Protein AF-A0A349BP57-F1 (afdb_monomer_lite)

pLDDT: mean 83.89, std 14.99, range [33.19, 98.56]

Foldseek 3Di:
DPPDWCLLVVDDPDPPDQDDQQAADFDQDCQLVPDWDQDPQQFIGSDPSPPVSPQTQDGVVPDPPVCSSVDPSSVVCNVCRVVVVLCVPRSSVRTSVRGADDDPNHGPVVVVVVVVVVD

Radius of gyration: 15.83 Å; chains: 1; bounding box: 41×35×42 Å

Structure (mmCIF, N/CA/C/O backbone):
data_AF-A0A349BP57-F1
#
_entry.id   AF-A0A349BP57-F1
#
loop_
_atom_site.group_PDB
_atom_site.id
_atom_site.type_symbol
_atom_site.label_atom_id
_atom_site.label_alt_id
_atom_site.label_comp_id
_atom_site.label_asym_id
_atom_site.label_entity_id
_atom_site.label_seq_id
_atom_site.pdbx_PDB_ins_code
_atom_site.Cartn_x
_atom_site.Cartn_y
_atom_site.Cartn_z
_atom_site.occupancy
_atom_site.B_iso_or_equiv
_atom_site.auth_seq_id
_atom_site.auth_comp_id
_atom_site.auth_asym_id
_atom_site.auth_atom_id
_atom_site.pdbx_PDB_model_num
ATOM 1 N N . MET A 1 1 ? 4.413 21.098 -13.115 1.00 33.19 1 MET A N 1
ATOM 2 C CA . MET A 1 1 ? 3.149 20.330 -13.093 1.00 33.19 1 MET A CA 1
ATOM 3 C C . MET A 1 1 ? 3.485 18.844 -13.049 1.00 33.19 1 MET A C 1
ATOM 5 O O . MET A 1 1 ? 4.219 18.380 -13.917 1.00 33.19 1 MET A O 1
ATOM 9 N N . ILE A 1 2 ? 3.061 18.120 -12.009 1.00 44.25 2 ILE A N 1
ATOM 10 C CA . ILE A 1 2 ? 3.200 16.655 -11.967 1.00 44.25 2 ILE A CA 1
ATOM 11 C C . ILE A 1 2 ? 2.268 16.106 -13.057 1.00 44.25 2 ILE A C 1
ATOM 13 O O . ILE A 1 2 ? 1.100 16.491 -13.067 1.00 44.25 2 ILE A O 1
ATOM 17 N N . PRO A 1 3 ? 2.754 15.291 -14.011 1.00 54.62 3 PRO A N 1
ATOM 18 C CA . PRO A 1 3 ? 1.873 14.683 -14.999 1.00 54.62 3 PRO A CA 1
ATOM 19 C C . PRO A 1 3 ? 0.779 13.901 -14.257 1.00 54.62 3 PRO A C 1
ATOM 21 O O . PRO A 1 3 ? 1.146 13.154 -13.351 1.00 54.62 3 PRO A O 1
ATOM 24 N N . PRO A 1 4 ? -0.517 14.047 -14.601 1.00 59.25 4 PRO A N 1
ATOM 25 C CA . PRO A 1 4 ? -1.579 13.251 -13.994 1.00 59.25 4 PRO A CA 1
ATOM 26 C C . PRO A 1 4 ? -1.200 11.775 -14.028 1.00 59.25 4 PRO A C 1
ATOM 28 O O . PRO A 1 4 ? -0.688 11.321 -15.048 1.00 59.25 4 PRO A O 1
ATOM 31 N N . HIS A 1 5 ? -1.375 11.092 -12.901 1.00 64.31 5 HIS A N 1
ATOM 32 C CA . HIS A 1 5 ? -1.051 9.680 -12.718 1.00 64.31 5 HIS A CA 1
ATOM 33 C C . HIS A 1 5 ? -2.113 8.780 -13.358 1.00 64.31 5 HIS A C 1
ATOM 35 O O . HIS A 1 5 ? -3.219 9.225 -13.654 1.00 64.31 5 HIS A O 1
ATOM 41 N N . THR A 1 6 ? -1.795 7.496 -13.517 1.00 66.88 6 THR A N 1
ATOM 42 C CA . THR A 1 6 ? -2.702 6.475 -14.086 1.00 66.88 6 THR A CA 1
ATOM 43 C C . THR A 1 6 ? -3.875 6.072 -13.192 1.00 66.88 6 THR A C 1
ATOM 45 O O . THR A 1 6 ? -4.655 5.205 -13.574 1.00 66.88 6 THR A O 1
ATOM 48 N N . PHE A 1 7 ? -3.968 6.616 -11.974 1.00 75.00 7 PHE A N 1
ATOM 49 C CA . PHE A 1 7 ? -4.895 6.151 -10.935 1.00 75.00 7 PHE A CA 1
ATOM 50 C C . PHE A 1 7 ? -4.847 4.623 -10.731 1.00 75.00 7 PHE A C 1
ATOM 52 O O . PHE A 1 7 ? -5.870 3.944 -10.719 1.00 75.00 7 PHE A O 1
ATOM 59 N N . GLY A 1 8 ? -3.633 4.064 -10.625 1.00 70.88 8 GLY A N 1
ATOM 60 C CA . GLY A 1 8 ? -3.435 2.614 -10.497 1.00 70.88 8 GLY A CA 1
ATOM 61 C C . GLY A 1 8 ? -3.682 1.843 -11.797 1.00 70.88 8 GLY A C 1
ATOM 62 O O . GLY A 1 8 ? -4.123 0.700 -11.758 1.00 70.88 8 GLY A O 1
ATOM 63 N N . GLY A 1 9 ? -3.436 2.471 -12.950 1.00 70.38 9 GLY A N 1
ATOM 64 C CA . GLY A 1 9 ? -3.679 1.880 -14.270 1.00 70.38 9 GLY A CA 1
ATOM 65 C C . GLY A 1 9 ? -5.123 1.975 -14.773 1.00 70.38 9 GLY A C 1
ATOM 66 O O . GLY A 1 9 ? -5.406 1.446 -15.841 1.00 70.38 9 GLY A O 1
ATOM 67 N N . LYS A 1 10 ? -6.030 2.629 -14.036 1.00 70.75 10 LYS A N 1
ATOM 68 C CA . LYS A 1 10 ? -7.467 2.696 -14.362 1.00 70.75 10 LYS A CA 1
ATOM 69 C C . LYS A 1 10 ? -7.847 3.777 -15.371 1.00 70.75 10 LYS A C 1
ATOM 71 O O . LYS A 1 10 ? -8.947 3.730 -15.910 1.00 70.75 10 LYS A O 1
ATOM 76 N N . VAL A 1 11 ? -6.986 4.769 -15.593 1.00 70.81 11 VAL A N 1
ATOM 77 C CA . VAL A 1 11 ? -7.266 5.878 -16.515 1.00 70.81 11 VAL A CA 1
ATOM 78 C C . VAL A 1 11 ? -6.216 5.909 -17.616 1.00 70.81 11 VAL A C 1
ATOM 80 O O . VAL A 1 11 ? -5.022 6.072 -17.350 1.00 70.81 11 VAL A O 1
ATOM 83 N N . GLU A 1 12 ? -6.674 5.793 -18.860 1.00 62.81 12 GLU A N 1
ATOM 84 C CA . GLU A 1 12 ? -5.862 6.049 -20.046 1.00 62.81 12 GLU A CA 1
ATOM 85 C C . GLU A 1 12 ? -5.870 7.544 -20.376 1.00 62.81 12 GLU A C 1
ATOM 87 O O . GLU A 1 12 ? -6.857 8.249 -20.176 1.00 62.81 12 GLU A O 1
ATOM 92 N N . ARG A 1 13 ? -4.733 8.051 -20.857 1.00 56.84 13 ARG A N 1
ATOM 93 C CA . ARG A 1 13 ? -4.603 9.452 -21.281 1.00 56.84 13 ARG A CA 1
ATOM 94 C C . ARG A 1 13 ? -5.145 9.685 -22.692 1.00 56.84 13 ARG A C 1
ATOM 96 O O . ARG A 1 13 ? -5.608 10.780 -22.981 1.00 56.84 13 ARG A O 1
ATOM 103 N N . GLU A 1 14 ? -5.045 8.661 -23.535 1.00 61.38 14 GLU A N 1
ATOM 104 C CA . GLU A 1 14 ? -5.557 8.563 -24.902 1.00 61.38 14 GLU A CA 1
ATOM 105 C C . GLU A 1 14 ? -5.919 7.088 -25.141 1.00 61.38 14 GLU A C 1
ATOM 107 O O . GLU A 1 14 ? -5.150 6.217 -24.723 1.00 61.38 14 GLU A O 1
ATOM 112 N N . GLU A 1 15 ? -7.050 6.810 -25.802 1.00 52.22 15 GLU A N 1
ATOM 113 C CA . GLU A 1 15 ? -7.490 5.439 -26.112 1.00 52.22 15 GLU A CA 1
ATOM 114 C C . GLU A 1 15 ? -6.382 4.651 -26.821 1.00 52.22 15 GLU A C 1
ATOM 116 O O . GLU A 1 15 ? -5.848 5.069 -27.854 1.00 52.22 15 GLU A O 1
ATOM 121 N N . GLY A 1 16 ? -6.011 3.505 -26.252 1.00 54.94 16 GLY A N 1
ATOM 122 C CA . GLY A 1 16 ? -5.033 2.597 -26.855 1.00 54.94 16 GLY A CA 1
ATOM 123 C C . GLY A 1 16 ? -3.572 3.023 -26.688 1.00 54.94 16 GLY A C 1
ATOM 124 O O . GLY A 1 16 ? -2.675 2.327 -27.174 1.00 54.94 16 GLY A O 1
ATOM 125 N N . LYS A 1 17 ? -3.288 4.119 -25.970 1.00 48.97 17 LYS A N 1
ATOM 126 C CA . LYS A 1 17 ? -1.925 4.476 -25.556 1.00 48.97 17 LYS A CA 1
ATOM 127 C C . LYS A 1 17 ? -1.773 4.312 -24.051 1.00 48.97 17 LYS A C 1
ATOM 129 O O . LYS A 1 17 ? -2.102 5.195 -23.258 1.00 48.97 17 LYS A O 1
ATOM 134 N N . GLY A 1 18 ? -1.183 3.178 -23.671 1.00 53.38 18 GLY A N 1
ATOM 135 C CA . GLY A 1 18 ? -0.758 2.912 -22.301 1.00 53.38 18 GLY A CA 1
ATOM 136 C C . GLY A 1 18 ? 0.112 4.046 -21.751 1.00 53.38 18 GLY A C 1
ATOM 137 O O . GLY A 1 18 ? 0.897 4.679 -22.462 1.00 53.38 18 GLY A O 1
ATOM 138 N N . PHE A 1 19 ? -0.041 4.328 -20.465 1.00 58.25 19 PHE A N 1
ATOM 139 C CA . PHE A 1 19 ? 0.622 5.461 -19.836 1.00 58.25 19 PHE A CA 1
ATOM 140 C C . PHE A 1 19 ? 2.150 5.343 -19.863 1.00 58.25 19 PHE A C 1
ATOM 142 O O . PHE A 1 19 ? 2.733 4.277 -19.647 1.00 58.25 19 PHE A O 1
ATOM 149 N N . ARG A 1 20 ? 2.819 6.478 -20.088 1.00 60.00 20 ARG A N 1
ATOM 150 C CA . ARG A 1 20 ? 4.280 6.545 -20.149 1.00 60.00 20 ARG A CA 1
ATOM 151 C C . ARG A 1 20 ? 4.863 6.237 -18.768 1.00 60.00 20 ARG A C 1
ATOM 153 O O . ARG A 1 20 ? 4.682 7.020 -17.838 1.00 60.00 20 ARG A O 1
ATOM 160 N N . ARG A 1 21 ? 5.603 5.128 -18.646 1.00 64.12 21 ARG A N 1
ATOM 161 C CA . ARG A 1 21 ? 6.456 4.881 -17.473 1.00 64.12 21 ARG A CA 1
ATOM 162 C C . ARG A 1 21 ? 7.373 6.092 -17.284 1.00 64.12 21 ARG A C 1
ATOM 164 O O . ARG A 1 21 ? 7.991 6.545 -18.248 1.00 64.12 21 ARG A O 1
ATOM 171 N N . LEU A 1 22 ? 7.465 6.621 -16.061 1.00 68.06 22 LEU A N 1
ATOM 172 C CA . LEU A 1 22 ? 8.315 7.787 -15.768 1.00 68.06 22 LEU A CA 1
ATOM 173 C C . LEU A 1 22 ? 9.817 7.442 -15.803 1.00 68.06 22 LEU A C 1
ATOM 175 O O . LEU A 1 22 ? 10.652 8.339 -15.705 1.00 68.06 22 LEU A O 1
ATOM 179 N N . GLY A 1 23 ? 10.155 6.158 -15.950 1.00 74.88 23 GLY A N 1
ATOM 180 C CA . GLY A 1 23 ? 11.474 5.673 -16.328 1.00 74.88 23 GLY A CA 1
ATOM 181 C C . GLY A 1 23 ? 11.503 4.158 -16.525 1.00 74.88 23 GLY A C 1
ATOM 182 O O . GLY A 1 23 ? 10.459 3.509 -16.587 1.00 74.88 23 GLY A O 1
ATOM 183 N N . SER A 1 24 ? 12.699 3.583 -16.622 1.00 80.44 24 SER A N 1
ATOM 184 C CA . SER A 1 24 ? 12.886 2.144 -16.893 1.00 80.44 24 SER A CA 1
ATOM 185 C C . SER A 1 24 ? 13.153 1.278 -15.656 1.00 80.44 24 SER A C 1
ATOM 187 O O . SER A 1 24 ? 13.015 0.055 -15.723 1.00 80.44 24 SER A O 1
ATOM 189 N N . LYS A 1 25 ? 13.508 1.880 -14.515 1.00 88.12 25 LYS A N 1
ATOM 190 C CA . LYS A 1 25 ? 13.909 1.149 -13.305 1.00 88.12 25 LYS A CA 1
ATOM 191 C C . LYS A 1 25 ? 12.786 1.075 -12.278 1.00 88.12 25 LYS A C 1
ATOM 193 O O . LYS A 1 25 ? 12.109 2.069 -12.013 1.00 88.12 25 LYS A O 1
ATOM 198 N N . TYR A 1 26 ? 12.634 -0.106 -11.681 1.00 89.69 26 TYR A N 1
ATOM 199 C CA . TYR A 1 26 ? 11.678 -0.347 -10.605 1.00 89.69 26 TYR A CA 1
ATOM 200 C C . TYR A 1 26 ? 12.102 0.369 -9.318 1.00 89.69 26 TYR A C 1
ATOM 202 O O . TYR A 1 26 ? 13.250 0.248 -8.881 1.00 89.69 26 TYR A O 1
ATOM 210 N N . VAL A 1 27 ? 11.161 1.075 -8.698 1.00 89.31 27 VAL A N 1
ATOM 211 C CA . VAL A 1 27 ? 11.296 1.724 -7.393 1.00 89.31 27 VAL A CA 1
ATOM 212 C C . VAL A 1 27 ? 10.099 1.315 -6.534 1.00 89.31 27 VAL A C 1
ATOM 214 O O . VAL A 1 27 ? 8.971 1.646 -6.906 1.00 89.31 27 VAL A O 1
ATOM 217 N N . PRO A 1 28 ? 10.312 0.641 -5.388 1.00 91.06 28 PRO A N 1
ATOM 218 C CA . PRO A 1 28 ? 9.244 0.364 -4.434 1.00 91.06 28 PRO A CA 1
ATOM 219 C C . PRO A 1 28 ? 8.471 1.638 -4.067 1.00 91.06 28 PRO A C 1
ATOM 221 O O . PRO A 1 28 ? 9.063 2.688 -3.802 1.00 91.06 28 PRO A O 1
ATOM 224 N N . CYS A 1 29 ? 7.141 1.561 -4.067 1.00 90.12 29 CYS A N 1
ATOM 225 C CA . CYS A 1 29 ? 6.298 2.700 -3.717 1.00 90.12 29 CYS A CA 1
ATOM 226 C C . CYS A 1 29 ? 6.402 3.000 -2.219 1.00 90.12 29 CYS A C 1
ATOM 228 O O . CYS A 1 29 ? 5.952 2.204 -1.407 1.00 90.12 29 CYS A O 1
ATOM 230 N N . THR A 1 30 ? 6.922 4.164 -1.840 1.00 90.62 30 THR A N 1
ATOM 231 C CA . THR A 1 30 ? 7.112 4.520 -0.425 1.00 90.62 30 THR A CA 1
ATOM 232 C C . THR A 1 30 ? 5.824 4.905 0.305 1.00 90.62 30 THR A C 1
ATOM 234 O O . THR A 1 30 ? 5.830 4.926 1.532 1.00 90.62 30 THR A O 1
ATOM 237 N N . PHE A 1 31 ? 4.715 5.162 -0.405 1.00 90.94 31 PHE A N 1
ATOM 238 C CA . PHE A 1 31 ? 3.441 5.583 0.203 1.00 90.94 31 PHE A CA 1
ATOM 239 C C . PHE A 1 31 ? 2.974 4.640 1.314 1.00 90.94 31 PHE A C 1
ATOM 241 O O . PHE A 1 31 ? 2.524 5.112 2.351 1.00 90.94 31 PHE A O 1
ATOM 248 N N . LEU A 1 32 ? 3.181 3.331 1.150 1.00 94.00 32 LEU A N 1
ATOM 249 C CA . LEU A 1 32 ? 2.759 2.313 2.117 1.00 94.00 32 LEU A CA 1
ATOM 250 C C . LEU A 1 32 ? 3.435 2.433 3.495 1.00 94.00 32 LEU A C 1
ATOM 252 O O . LEU A 1 32 ? 2.996 1.782 4.442 1.00 94.00 32 LEU A O 1
ATOM 256 N N . TRP A 1 33 ? 4.504 3.224 3.617 1.00 94.81 33 TRP A N 1
ATOM 257 C CA . TRP A 1 33 ? 5.257 3.426 4.860 1.00 94.81 33 TRP A CA 1
ATOM 258 C C . TRP A 1 33 ? 4.960 4.747 5.566 1.00 94.81 33 TRP A C 1
ATOM 260 O O . TRP A 1 33 ? 5.391 4.917 6.701 1.00 94.81 33 TRP A O 1
ATOM 270 N N . TYR A 1 34 ? 4.237 5.673 4.936 1.00 94.25 34 TYR A N 1
ATOM 271 C CA . TYR A 1 34 ? 3.892 6.951 5.572 1.00 94.25 34 TYR A CA 1
ATOM 272 C C . TYR A 1 34 ? 2.447 7.404 5.339 1.00 94.25 34 TYR A C 1
ATOM 274 O O . TYR A 1 34 ? 2.047 8.442 5.858 1.00 94.25 34 TYR A O 1
ATOM 282 N N . SER A 1 35 ? 1.657 6.677 4.544 1.00 94.69 35 SER A N 1
ATOM 283 C CA . SER A 1 35 ? 0.289 7.060 4.215 1.00 94.69 35 SER A CA 1
ATOM 284 C C . SER A 1 35 ? -0.638 5.858 4.027 1.00 94.69 35 SER A C 1
ATOM 286 O O . SER A 1 35 ? -0.270 4.835 3.456 1.00 94.69 35 SER A O 1
ATOM 288 N N . MET A 1 36 ? -1.869 6.029 4.499 1.00 95.94 36 MET A N 1
ATOM 289 C CA . MET A 1 36 ? -3.073 5.283 4.138 1.00 95.94 36 MET A CA 1
ATOM 290 C C 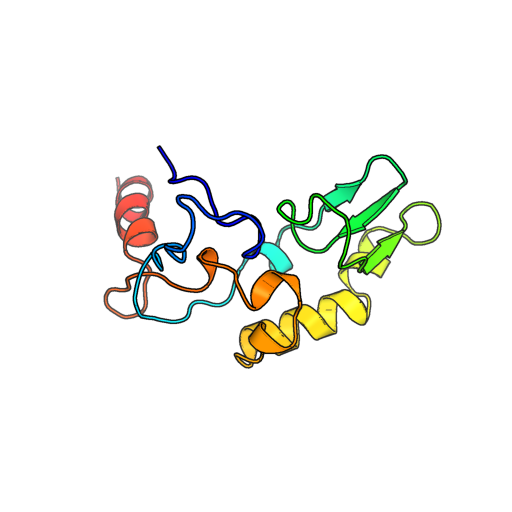. MET A 1 36 ? -4.218 6.301 4.047 1.00 95.94 36 MET A C 1
ATOM 292 O O . MET A 1 36 ? -4.096 7.412 4.571 1.00 95.94 36 MET A O 1
ATOM 296 N N . SER A 1 37 ? -5.307 5.980 3.357 1.00 95.88 37 SER A N 1
ATOM 297 C CA . SER A 1 37 ? -6.426 6.910 3.163 1.00 95.88 37 SER A CA 1
ATOM 298 C C . SER A 1 37 ? -7.700 6.359 3.786 1.00 95.88 37 SER A C 1
ATOM 300 O O . SER A 1 37 ? -8.095 5.236 3.488 1.00 95.88 37 SER A O 1
ATOM 302 N N . VAL A 1 38 ? -8.340 7.164 4.634 1.00 97.19 38 VAL A N 1
ATOM 303 C CA . VAL A 1 38 ? -9.663 6.875 5.200 1.00 97.19 38 VAL A CA 1
ATOM 304 C C . VAL A 1 38 ? -10.712 7.470 4.265 1.00 97.19 38 VAL A C 1
ATOM 306 O O . VAL A 1 38 ? -10.643 8.651 3.919 1.00 97.19 38 VAL A O 1
ATOM 309 N N . ARG A 1 39 ? -11.650 6.644 3.815 1.00 95.75 39 ARG A N 1
ATOM 310 C CA . ARG A 1 39 ? -12.766 7.034 2.951 1.00 95.75 39 ARG A CA 1
ATOM 311 C C . ARG A 1 39 ? -13.911 7.613 3.782 1.00 95.75 39 ARG A C 1
ATOM 313 O O . ARG A 1 39 ? -13.941 7.489 5.003 1.00 95.75 39 ARG A O 1
ATOM 320 N N . TRP A 1 40 ? -14.857 8.259 3.102 1.00 95.62 40 TRP A N 1
ATOM 321 C CA . TRP A 1 40 ? -15.989 8.949 3.734 1.00 95.62 40 TRP A CA 1
ATOM 322 C C . TRP A 1 40 ? -16.895 8.020 4.562 1.00 95.62 40 TRP A C 1
ATOM 324 O O . TRP A 1 40 ? -17.536 8.480 5.499 1.00 95.62 40 TRP A O 1
ATOM 334 N N . ASP A 1 41 ? -16.937 6.733 4.222 1.00 96.19 41 ASP A N 1
ATOM 335 C CA . ASP A 1 41 ? -17.697 5.678 4.899 1.00 96.19 41 ASP A CA 1
ATOM 336 C C . ASP A 1 41 ? -16.903 4.996 6.030 1.00 96.19 41 ASP A C 1
ATOM 338 O O . ASP A 1 41 ? -17.415 4.106 6.705 1.00 96.19 41 ASP A O 1
ATOM 342 N N . GLY A 1 42 ? -15.656 5.415 6.261 1.00 97.25 42 GLY A N 1
ATOM 343 C CA . GLY A 1 42 ? -14.749 4.849 7.260 1.00 97.25 42 GLY A CA 1
ATOM 344 C C . GLY A 1 42 ? -13.877 3.696 6.753 1.00 97.25 42 GLY A C 1
ATOM 345 O O . GLY A 1 42 ? -12.951 3.278 7.453 1.00 97.25 42 GLY A O 1
ATOM 346 N N . MET A 1 43 ? -14.084 3.219 5.522 1.00 97.75 43 MET A N 1
ATOM 347 C CA . MET A 1 43 ? -13.208 2.217 4.913 1.00 97.75 43 MET A CA 1
ATOM 348 C C . MET A 1 43 ? -11.799 2.784 4.708 1.00 97.75 43 MET A C 1
ATOM 350 O O . MET A 1 43 ? -11.622 3.904 4.231 1.00 97.75 43 MET A O 1
ATOM 354 N N . VAL A 1 44 ? -10.770 2.002 5.023 1.00 98.00 44 VAL A N 1
ATOM 355 C CA . VAL A 1 44 ? -9.368 2.400 4.857 1.00 98.00 44 VAL A CA 1
ATOM 356 C C . VAL A 1 44 ? -8.760 1.684 3.660 1.00 98.00 44 VAL A C 1
ATOM 358 O O . VAL A 1 44 ? -8.885 0.467 3.531 1.00 98.00 44 VAL A O 1
ATOM 361 N N . VAL A 1 45 ? -8.062 2.432 2.807 1.00 96.81 45 VAL A N 1
ATOM 362 C CA . VAL A 1 45 ? -7.363 1.936 1.611 1.00 96.81 45 VAL A CA 1
ATOM 363 C C . VAL A 1 45 ? -5.867 2.286 1.663 1.00 96.81 45 VAL A C 1
ATOM 365 O O . VAL A 1 45 ? -5.482 3.300 2.256 1.00 96.81 45 VAL A O 1
ATOM 368 N N . PRO A 1 46 ? -4.985 1.488 1.032 1.00 95.00 46 PRO A N 1
ATOM 369 C CA . PRO A 1 46 ? -3.533 1.640 1.138 1.00 95.00 46 PRO A CA 1
ATOM 370 C C . PRO A 1 46 ? -2.979 2.787 0.283 1.00 95.00 46 PRO A C 1
ATOM 372 O O . PRO A 1 46 ? -1.801 3.124 0.391 1.00 95.00 46 PRO A O 1
ATOM 375 N N . CYS A 1 47 ? -3.782 3.370 -0.612 1.00 91.88 47 CYS A N 1
ATOM 376 C CA . CYS A 1 47 ? -3.333 4.421 -1.515 1.00 91.88 47 CYS A CA 1
ATOM 377 C C . CYS A 1 47 ? -4.463 5.397 -1.850 1.00 91.88 47 CYS A C 1
ATOM 379 O O . CYS A 1 47 ? -5.568 4.977 -2.180 1.00 91.88 47 CYS A O 1
ATOM 381 N N . CYS A 1 48 ? -4.164 6.697 -1.858 1.00 87.50 48 CYS A N 1
ATOM 382 C CA . CYS A 1 48 ? -5.131 7.751 -2.182 1.00 87.50 48 CYS A CA 1
ATOM 383 C C . CYS A 1 48 ? -5.638 7.711 -3.633 1.00 87.50 48 CYS A C 1
ATOM 385 O O . CYS A 1 48 ? -6.667 8.304 -3.944 1.00 87.50 48 CYS A O 1
ATOM 387 N N . VAL A 1 49 ? -4.930 7.011 -4.525 1.00 87.00 49 VAL A N 1
ATOM 388 C CA . VAL A 1 49 ? -5.370 6.812 -5.913 1.00 87.00 49 VAL A CA 1
ATOM 389 C C . VAL A 1 49 ? -6.465 5.748 -6.035 1.00 87.00 49 VAL A C 1
ATOM 391 O O . VAL A 1 49 ? -7.059 5.621 -7.104 1.00 87.00 49 VAL A O 1
ATOM 394 N N . ASP A 1 50 ? -6.745 4.993 -4.965 1.00 88.56 50 ASP A N 1
ATOM 395 C CA . ASP A 1 50 ? -7.841 4.026 -4.910 1.00 88.56 50 ASP A CA 1
ATOM 396 C C . ASP A 1 50 ? -9.198 4.720 -4.732 1.00 88.56 50 ASP A C 1
ATOM 398 O O . ASP A 1 50 ? -9.853 4.637 -3.692 1.00 88.56 50 ASP A O 1
ATOM 402 N N . LEU A 1 51 ? -9.624 5.447 -5.764 1.00 83.50 51 LEU A N 1
ATOM 403 C CA . LEU A 1 51 ? -10.873 6.207 -5.732 1.00 83.50 51 LEU A CA 1
ATOM 404 C C . LEU A 1 51 ? -12.107 5.299 -5.643 1.00 83.50 51 LEU A C 1
ATOM 406 O O . LEU A 1 51 ? -13.098 5.686 -5.023 1.00 83.50 51 LEU A O 1
ATOM 410 N N . ALA A 1 52 ? -12.032 4.084 -6.189 1.00 86.38 52 ALA A N 1
ATOM 411 C CA . ALA A 1 52 ? -13.117 3.103 -6.129 1.00 86.38 52 ALA A CA 1
ATOM 412 C C . ALA A 1 52 ? -13.186 2.376 -4.774 1.00 86.38 52 ALA A C 1
ATOM 414 O O . ALA A 1 52 ? -14.278 2.042 -4.330 1.00 86.38 52 ALA A O 1
ATOM 415 N N . GLY A 1 53 ? -12.053 2.227 -4.081 1.00 88.94 53 GLY A N 1
ATOM 416 C CA . GLY A 1 53 ? -11.980 1.468 -2.834 1.00 88.94 53 GLY A CA 1
ATOM 417 C C . GLY A 1 53 ? -11.835 -0.034 -3.063 1.00 88.94 53 GLY A C 1
ATOM 418 O O . GLY A 1 53 ? -12.350 -0.824 -2.280 1.00 88.94 53 GLY A O 1
ATOM 419 N N . ASP A 1 54 ? -11.150 -0.435 -4.135 1.00 90.25 54 ASP A N 1
ATOM 420 C CA . ASP A 1 54 ? -11.045 -1.844 -4.533 1.00 90.25 54 ASP A CA 1
ATOM 421 C C . ASP A 1 54 ? -10.090 -2.648 -3.641 1.00 90.25 54 ASP A C 1
ATOM 423 O O . ASP A 1 54 ? -10.094 -3.879 -3.684 1.00 90.25 54 ASP A O 1
ATOM 427 N N . MET A 1 55 ? -9.238 -1.981 -2.856 1.00 93.56 55 MET A N 1
ATOM 428 C CA . MET A 1 55 ? -8.280 -2.638 -1.964 1.00 93.56 55 MET A CA 1
ATOM 429 C C . MET A 1 55 ? -8.470 -2.191 -0.509 1.00 93.56 55 MET A C 1
ATOM 431 O O . MET A 1 55 ? -7.602 -1.509 0.038 1.00 93.56 55 MET A O 1
ATOM 435 N N . PRO A 1 56 ? -9.576 -2.566 0.156 1.00 96.19 56 PRO A N 1
ATOM 436 C CA . PRO A 1 56 ? -9.762 -2.258 1.567 1.00 96.19 56 PRO A CA 1
ATOM 437 C C . PRO A 1 56 ? -8.714 -2.973 2.427 1.00 96.19 56 PRO A C 1
ATOM 439 O O . PRO A 1 56 ? -8.497 -4.180 2.305 1.00 96.19 56 PRO A O 1
ATOM 442 N N . VAL A 1 57 ? -8.088 -2.233 3.340 1.00 97.69 57 VAL A N 1
ATOM 443 C CA . VAL A 1 57 ? -7.154 -2.775 4.341 1.00 97.69 57 VAL A CA 1
ATOM 444 C C . VAL A 1 57 ? -7.747 -2.803 5.748 1.00 97.69 57 VAL A C 1
ATOM 446 O O . VAL A 1 57 ? -7.295 -3.603 6.561 1.00 97.69 57 VAL A O 1
ATOM 449 N N . GLY A 1 58 ? -8.797 -2.022 6.012 1.00 97.81 58 GLY A N 1
ATOM 450 C CA . GLY A 1 58 ? -9.496 -1.985 7.298 1.00 97.81 58 GLY A CA 1
ATOM 451 C C . GLY A 1 58 ? -10.699 -1.042 7.290 1.00 97.81 58 GLY A C 1
ATOM 452 O O . GLY A 1 58 ? -11.082 -0.528 6.238 1.00 97.81 58 GLY A O 1
ATOM 453 N N . ASP A 1 59 ? -11.286 -0.815 8.463 1.00 98.31 59 ASP A N 1
ATOM 454 C CA . ASP A 1 59 ? -12.453 0.050 8.678 1.00 98.31 59 ASP A CA 1
ATOM 455 C C . ASP A 1 59 ? -12.341 0.731 10.051 1.00 98.31 59 ASP A C 1
ATOM 457 O O . ASP A 1 59 ? -12.306 0.052 11.082 1.00 98.31 59 ASP A O 1
ATOM 461 N N . VAL A 1 60 ? -12.281 2.067 10.080 1.00 98.25 60 VAL A N 1
ATOM 462 C CA . VAL A 1 60 ? -12.092 2.829 11.333 1.00 98.25 60 VAL A CA 1
ATOM 463 C C . VAL A 1 60 ? -13.293 2.755 12.272 1.00 98.25 60 VAL A C 1
ATOM 465 O O . VAL A 1 60 ? -13.175 3.103 13.444 1.00 98.25 60 VAL A O 1
ATOM 468 N N . ASN A 1 61 ? -14.447 2.293 11.785 1.00 98.25 61 ASN A N 1
ATOM 469 C CA . ASN A 1 61 ? -15.614 2.053 12.629 1.00 98.25 61 ASN A CA 1
ATOM 470 C C . ASN A 1 61 ? -15.480 0.760 13.457 1.00 98.25 61 ASN A C 1
ATOM 472 O O . ASN A 1 61 ? -16.311 0.511 14.329 1.00 98.25 61 ASN A O 1
ATOM 476 N N . LYS A 1 62 ? -14.478 -0.084 13.166 1.00 98.25 62 LYS A N 1
ATOM 477 C CA . LYS A 1 62 ? -14.295 -1.414 13.775 1.00 98.25 62 LYS A CA 1
ATOM 478 C C . LYS A 1 62 ? -12.951 -1.579 14.474 1.00 98.25 62 LYS A C 1
ATOM 480 O O . LYS A 1 62 ? -12.878 -2.272 15.483 1.00 98.25 62 LYS A O 1
ATOM 485 N N . GLU A 1 63 ? -11.901 -0.977 13.929 1.00 97.88 63 GLU A N 1
ATOM 486 C CA . GLU A 1 63 ? -10.514 -1.184 14.351 1.00 97.88 63 GLU A CA 1
ATOM 487 C C . GLU A 1 63 ? -9.795 0.166 14.486 1.00 97.88 63 GLU A C 1
ATOM 489 O O . GLU A 1 63 ? -10.147 1.141 13.815 1.00 97.88 63 GLU A O 1
ATOM 494 N N . SER A 1 64 ? -8.764 0.246 15.336 1.00 98.44 64 SER A N 1
ATOM 495 C CA . SER A 1 64 ? -7.965 1.470 15.428 1.00 98.44 64 SER A CA 1
ATOM 496 C C . SER A 1 64 ? -7.091 1.649 14.182 1.00 98.44 64 SER A C 1
ATOM 498 O O . SER A 1 64 ? -6.678 0.685 13.537 1.00 98.44 64 SER A O 1
ATOM 500 N N . LEU A 1 65 ? -6.732 2.895 13.856 1.00 98.19 65 LEU A N 1
ATOM 501 C CA . LEU A 1 65 ? -5.813 3.173 12.745 1.00 98.19 65 LEU A CA 1
ATOM 502 C C . LEU A 1 65 ? -4.464 2.461 12.910 1.00 98.19 65 LEU A C 1
ATOM 504 O O . LEU A 1 65 ? -3.868 2.057 11.916 1.00 98.19 65 LEU A O 1
ATOM 508 N N . LEU A 1 66 ? -3.979 2.306 14.146 1.00 98.12 66 LEU A N 1
ATOM 509 C CA . LEU A 1 66 ? -2.706 1.642 14.410 1.00 98.12 66 LEU A CA 1
ATOM 510 C C . LEU A 1 66 ? -2.791 0.132 14.152 1.00 98.12 66 LEU A C 1
ATOM 512 O O . LEU A 1 66 ? -1.841 -0.441 13.614 1.00 98.12 66 LEU A O 1
ATOM 516 N N . ASP A 1 67 ? -3.925 -0.485 14.481 1.00 98.56 67 ASP A N 1
ATOM 517 C CA . ASP A 1 67 ? -4.171 -1.903 14.211 1.00 98.56 67 ASP A CA 1
ATOM 518 C C . ASP A 1 67 ? -4.287 -2.143 12.707 1.00 98.56 67 ASP A C 1
ATOM 520 O O . ASP A 1 67 ? -3.602 -3.007 12.171 1.00 98.56 67 ASP A O 1
ATOM 524 N N . ILE A 1 68 ? -5.040 -1.301 11.991 1.00 98.50 68 ILE A N 1
ATOM 525 C CA . ILE A 1 68 ? -5.153 -1.369 10.524 1.00 98.50 68 ILE A CA 1
ATOM 526 C C . ILE A 1 68 ? -3.781 -1.167 9.863 1.00 98.50 68 ILE A C 1
ATOM 528 O O . ILE A 1 68 ? -3.415 -1.882 8.928 1.00 98.50 68 ILE A O 1
ATOM 532 N N . TRP A 1 69 ? -2.986 -0.215 10.360 1.00 98.19 69 TRP A N 1
ATOM 533 C CA . TRP A 1 69 ? -1.651 0.089 9.839 1.00 98.19 69 TRP A CA 1
ATOM 534 C C . TRP A 1 69 ? -0.661 -1.074 9.980 1.00 98.19 69 TRP A C 1
ATOM 536 O O . TRP A 1 69 ? 0.218 -1.255 9.128 1.00 98.19 69 TRP A O 1
ATOM 546 N N . ASN A 1 70 ? -0.782 -1.845 11.059 1.00 98.00 70 ASN A N 1
ATOM 547 C CA . ASN A 1 70 ? 0.034 -3.030 11.325 1.00 98.00 70 ASN A CA 1
ATOM 548 C C . ASN A 1 70 ? -0.696 -4.337 10.978 1.00 98.00 70 ASN A C 1
ATOM 550 O O . ASN A 1 70 ? -0.177 -5.417 11.239 1.00 98.00 70 ASN A O 1
ATOM 554 N N . GLY A 1 71 ? -1.878 -4.251 10.372 1.00 98.00 71 GLY A N 1
ATOM 555 C CA . GLY A 1 71 ? -2.691 -5.402 10.022 1.00 98.00 71 GLY A CA 1
ATOM 556 C C . GLY A 1 71 ? -2.093 -6.204 8.871 1.00 98.00 71 GLY A C 1
ATOM 557 O O . GLY A 1 71 ? -1.368 -5.681 8.015 1.00 98.00 71 GLY A O 1
ATOM 558 N N . GLU A 1 72 ? -2.455 -7.484 8.815 1.00 98.00 72 GLU A N 1
ATOM 559 C CA . GLU A 1 72 ? -1.922 -8.448 7.846 1.00 98.00 72 GLU A CA 1
ATOM 560 C C . GLU A 1 72 ? -2.081 -7.978 6.398 1.00 98.00 72 GLU A C 1
ATOM 562 O O . GLU A 1 72 ? -1.154 -8.108 5.602 1.00 98.00 72 GLU A O 1
ATOM 567 N N . ARG A 1 73 ? -3.220 -7.354 6.061 1.00 97.25 73 ARG A N 1
ATOM 568 C CA . ARG A 1 73 ? -3.487 -6.855 4.702 1.00 97.25 73 ARG A CA 1
ATOM 569 C C . ARG A 1 73 ? -2.460 -5.817 4.257 1.00 97.25 73 ARG A C 1
ATOM 571 O O . ARG A 1 73 ? -1.943 -5.906 3.148 1.00 97.25 73 ARG A O 1
ATOM 578 N N . LEU A 1 74 ? -2.151 -4.828 5.099 1.00 97.00 74 LEU A N 1
ATOM 579 C CA . LEU A 1 74 ? -1.192 -3.786 4.730 1.00 97.00 74 LEU A CA 1
ATOM 580 C C . LEU A 1 74 ? 0.251 -4.312 4.777 1.00 97.00 74 LEU A C 1
ATOM 582 O O . LEU A 1 74 ? 1.068 -3.920 3.941 1.00 97.00 74 LEU A O 1
ATOM 586 N N . MET A 1 75 ? 0.561 -5.228 5.703 1.00 97.75 75 MET A N 1
ATOM 587 C CA . MET A 1 75 ? 1.860 -5.908 5.752 1.00 97.75 75 MET A CA 1
ATOM 588 C C . MET A 1 75 ? 2.126 -6.764 4.503 1.00 97.75 75 MET A C 1
ATOM 590 O O . MET A 1 75 ? 3.213 -6.668 3.934 1.00 97.75 75 MET A O 1
ATOM 594 N N . ASP A 1 76 ? 1.139 -7.523 4.024 1.00 97.94 76 ASP A N 1
ATOM 595 C CA . ASP A 1 76 ? 1.229 -8.328 2.797 1.00 97.94 76 ASP A CA 1
ATOM 596 C C . ASP A 1 76 ? 1.497 -7.454 1.561 1.00 97.94 76 ASP A C 1
ATOM 598 O O . ASP A 1 76 ? 2.385 -7.744 0.759 1.00 97.94 76 ASP A O 1
ATOM 602 N N . ILE A 1 77 ? 0.811 -6.313 1.441 1.00 96.81 77 ILE A N 1
ATOM 603 C CA . ILE A 1 77 ? 1.051 -5.367 0.340 1.00 96.81 77 ILE A CA 1
ATOM 604 C C . ILE A 1 77 ? 2.480 -4.803 0.410 1.00 96.81 77 ILE A C 1
ATOM 606 O O . ILE A 1 77 ? 3.156 -4.700 -0.619 1.00 96.81 77 ILE A O 1
ATOM 610 N N . ARG A 1 78 ? 2.971 -4.444 1.605 1.00 97.19 78 ARG A N 1
ATOM 611 C CA . ARG A 1 78 ? 4.351 -3.957 1.793 1.00 97.19 78 ARG A CA 1
ATOM 612 C C . ARG A 1 78 ? 5.373 -5.012 1.379 1.00 97.19 78 ARG A C 1
ATOM 614 O O . ARG A 1 78 ? 6.301 -4.676 0.640 1.00 97.19 78 ARG A O 1
ATOM 621 N N . GLU A 1 79 ? 5.189 -6.260 1.805 1.00 97.69 79 GLU A N 1
ATOM 622 C CA . GLU A 1 79 ? 6.060 -7.385 1.449 1.00 97.69 79 GLU A CA 1
ATOM 623 C C . GLU A 1 79 ? 6.078 -7.601 -0.071 1.00 97.69 79 GLU A C 1
ATOM 625 O O . GLU A 1 79 ? 7.144 -7.572 -0.689 1.00 97.69 79 GLU A O 1
ATOM 630 N N . LYS A 1 80 ? 4.911 -7.666 -0.715 1.00 97.38 80 LYS A N 1
ATOM 631 C CA . LYS A 1 80 ? 4.815 -7.806 -2.174 1.00 97.38 80 LYS A CA 1
ATOM 632 C C . LYS A 1 80 ? 5.510 -6.666 -2.918 1.00 97.38 80 LYS A C 1
ATOM 634 O O . LYS A 1 80 ? 6.172 -6.907 -3.930 1.00 97.38 80 LYS A O 1
ATOM 639 N N . ILE A 1 81 ? 5.421 -5.426 -2.435 1.00 95.88 81 ILE A N 1
ATOM 640 C CA . ILE A 1 81 ? 6.090 -4.277 -3.063 1.00 95.88 81 ILE A CA 1
ATOM 641 C C . ILE A 1 81 ? 7.615 -4.348 -2.936 1.00 95.88 81 ILE A C 1
ATOM 643 O O . ILE A 1 81 ? 8.308 -4.096 -3.931 1.00 95.88 81 ILE A O 1
ATOM 647 N N . VAL A 1 82 ? 8.168 -4.705 -1.774 1.00 95.44 82 VAL A N 1
ATOM 648 C CA . VAL A 1 82 ? 9.634 -4.833 -1.636 1.00 95.44 82 VAL A CA 1
ATOM 649 C C . VAL A 1 82 ? 10.175 -6.038 -2.408 1.00 95.44 82 VAL A C 1
ATOM 651 O O . VAL A 1 82 ? 11.216 -5.926 -3.057 1.00 95.44 82 VAL A O 1
ATOM 654 N N . SER A 1 83 ? 9.417 -7.135 -2.454 1.00 96.38 83 SER A N 1
ATOM 655 C CA . SER A 1 83 ? 9.742 -8.373 -3.177 1.00 96.38 83 SER A CA 1
ATOM 656 C C . SER A 1 83 ? 9.506 -8.283 -4.694 1.00 96.38 83 SER A C 1
ATOM 658 O O . SER A 1 83 ? 9.653 -9.272 -5.407 1.00 96.38 83 SER A O 1
ATOM 660 N N . LYS A 1 84 ? 9.147 -7.102 -5.226 1.00 95.25 84 LYS A N 1
ATOM 661 C CA . LYS A 1 84 ? 8.821 -6.864 -6.650 1.00 95.25 84 LYS A CA 1
ATOM 662 C C . LYS A 1 84 ? 7.641 -7.699 -7.178 1.00 95.25 84 LYS A C 1
ATOM 664 O O . LYS A 1 84 ? 7.471 -7.823 -8.390 1.00 95.25 84 LYS A O 1
ATOM 669 N N . ARG A 1 85 ? 6.772 -8.187 -6.293 1.00 96.31 85 ARG A N 1
ATOM 670 C CA . ARG A 1 85 ? 5.525 -8.914 -6.591 1.00 96.31 85 ARG A CA 1
ATOM 671 C C . ARG A 1 85 ? 4.332 -7.969 -6.800 1.00 96.31 85 ARG A 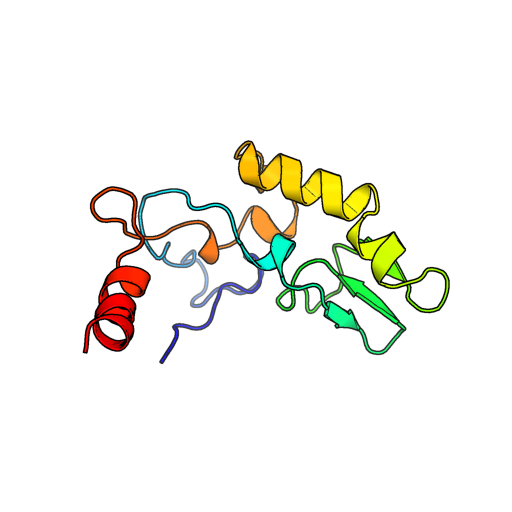C 1
ATOM 673 O O . ARG A 1 85 ? 3.186 -8.320 -6.562 1.00 96.31 85 ARG A O 1
ATOM 680 N N . TYR A 1 86 ? 4.585 -6.755 -7.297 1.00 93.25 86 TYR A N 1
ATOM 681 C CA . TYR A 1 86 ? 3.571 -5.706 -7.489 1.00 93.25 86 TYR A CA 1
ATOM 682 C C . TYR A 1 86 ? 2.442 -6.093 -8.458 1.00 93.25 86 TYR A C 1
ATOM 684 O O . TYR A 1 86 ? 1.361 -5.517 -8.387 1.00 93.25 86 TYR A O 1
ATOM 692 N N . LYS A 1 87 ? 2.673 -7.065 -9.352 1.00 93.50 87 LYS A N 1
ATOM 693 C CA . LYS A 1 87 ? 1.645 -7.603 -10.259 1.00 93.50 87 LYS A CA 1
ATOM 694 C C . LYS A 1 87 ? 0.544 -8.378 -9.531 1.00 93.50 87 LYS A C 1
ATOM 696 O O . LYS A 1 87 ? -0.536 -8.523 -10.085 1.00 93.50 87 LYS A O 1
ATOM 701 N N . GLU A 1 88 ? 0.811 -8.854 -8.316 1.00 95.44 88 GLU A N 1
ATOM 702 C CA . GLU A 1 88 ? -0.173 -9.538 -7.468 1.00 95.44 88 GLU A CA 1
ATOM 703 C C . GLU A 1 88 ? -1.095 -8.555 -6.730 1.00 95.44 88 GLU A C 1
ATOM 705 O O . GLU A 1 88 ? -2.068 -8.969 -6.105 1.00 95.44 88 GLU A O 1
ATOM 710 N N . ILE A 1 89 ? -0.795 -7.252 -6.778 1.00 93.12 89 ILE A N 1
ATOM 711 C CA . ILE A 1 89 ? -1.585 -6.205 -6.131 1.00 93.12 89 ILE A CA 1
ATOM 712 C C . ILE A 1 89 ? -2.373 -5.468 -7.213 1.00 93.12 89 ILE A C 1
ATOM 714 O O . ILE A 1 89 ? -1.783 -4.827 -8.087 1.00 93.12 89 ILE A O 1
ATOM 718 N N . LEU A 1 90 ? -3.704 -5.521 -7.120 1.00 89.56 90 LEU A N 1
ATOM 719 C CA . LEU A 1 90 ? -4.634 -5.034 -8.143 1.00 89.56 90 LEU A CA 1
ATOM 720 C C . LEU A 1 90 ? -4.271 -3.631 -8.663 1.00 89.56 90 LEU A C 1
ATOM 722 O O . LEU A 1 90 ? -3.987 -3.479 -9.850 1.00 89.56 90 LEU A O 1
ATOM 726 N N . LEU A 1 91 ? -4.172 -2.628 -7.783 1.00 88.06 91 LEU A N 1
ATOM 727 C CA . LEU A 1 91 ? -3.845 -1.250 -8.189 1.00 88.06 91 LEU A CA 1
ATOM 728 C C . LEU A 1 91 ? -2.383 -1.036 -8.582 1.00 88.06 91 LEU A C 1
ATOM 730 O O . LEU A 1 91 ? -2.066 -0.099 -9.314 1.00 88.06 91 LEU A O 1
ATOM 734 N N . CYS A 1 92 ? -1.459 -1.836 -8.052 1.00 89.94 92 CYS A N 1
ATOM 735 C CA . CYS A 1 92 ? -0.035 -1.631 -8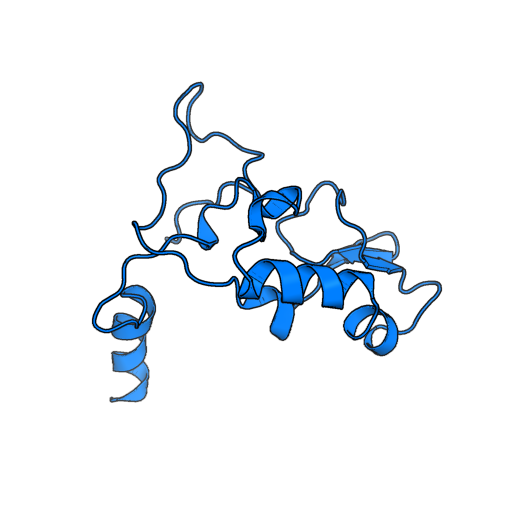.312 1.00 89.94 92 CYS A CA 1
ATOM 736 C C . CYS A 1 92 ? 0.396 -2.248 -9.644 1.00 89.94 92 CYS A C 1
ATOM 738 O O . CYS A 1 92 ? 1.380 -1.787 -10.224 1.00 89.94 92 CYS A O 1
ATOM 740 N N . SER A 1 93 ? -0.348 -3.234 -10.151 1.00 89.31 93 SER A N 1
ATOM 741 C CA . SER A 1 93 ? -0.067 -3.928 -11.411 1.00 89.31 93 SER A CA 1
ATOM 742 C C . SER A 1 93 ? 0.065 -2.975 -12.611 1.00 89.31 93 SER A C 1
ATOM 744 O O . SER A 1 93 ? 0.964 -3.152 -13.436 1.00 89.31 93 SER A O 1
ATOM 746 N N . GLY A 1 94 ? -0.771 -1.931 -12.661 1.00 82.56 94 GLY A N 1
ATOM 747 C CA . GLY A 1 94 ? -0.788 -0.896 -13.701 1.00 82.56 94 GLY A CA 1
ATOM 748 C C . GLY A 1 94 ? -0.211 0.460 -13.277 1.00 82.56 94 GLY A C 1
ATOM 749 O O . GLY A 1 94 ? -0.341 1.434 -14.014 1.00 82.56 94 GLY A O 1
ATOM 750 N N . CYS A 1 95 ? 0.410 0.560 -12.099 1.00 85.44 95 CYS A N 1
ATOM 751 C CA . CYS A 1 95 ? 0.831 1.841 -11.533 1.00 85.44 95 CYS A CA 1
ATOM 752 C C . CYS A 1 95 ? 2.129 2.381 -12.167 1.00 85.44 95 CYS A C 1
ATOM 754 O O . CYS A 1 95 ? 3.183 1.738 -12.148 1.00 85.44 95 CYS A O 1
ATOM 756 N N . ASP A 1 96 ? 2.082 3.619 -12.663 1.00 81.62 96 ASP A N 1
ATOM 757 C CA . ASP A 1 96 ? 3.209 4.327 -13.285 1.00 81.62 96 ASP A CA 1
ATOM 758 C C . ASP A 1 96 ? 4.260 4.828 -12.277 1.00 81.62 96 ASP A C 1
ATOM 760 O O . ASP A 1 96 ? 5.417 5.046 -12.644 1.00 81.62 96 ASP A O 1
ATOM 764 N N . ILE A 1 97 ? 3.895 4.963 -10.997 1.00 82.31 97 ILE A N 1
ATOM 765 C CA . ILE A 1 97 ? 4.770 5.490 -9.930 1.00 82.31 97 ILE A CA 1
ATOM 766 C C . ILE A 1 97 ? 5.928 4.536 -9.602 1.00 82.31 97 ILE A C 1
ATOM 768 O O . ILE A 1 97 ? 6.981 4.985 -9.136 1.00 82.31 97 ILE A O 1
ATOM 772 N N . LEU A 1 98 ? 5.761 3.241 -9.879 1.00 87.50 98 LEU A N 1
ATOM 773 C CA . LEU A 1 98 ? 6.771 2.206 -9.635 1.00 87.50 98 LEU A CA 1
ATOM 774 C C . LEU A 1 98 ? 7.981 2.304 -10.573 1.00 87.50 98 LEU A C 1
ATOM 776 O O . LEU A 1 98 ? 8.959 1.587 -10.381 1.00 87.50 98 LEU A O 1
ATOM 780 N N . TRP A 1 99 ? 7.938 3.179 -11.579 1.00 86.62 99 TRP A N 1
ATOM 781 C CA . TRP A 1 99 ? 8.946 3.262 -12.630 1.00 86.62 99 TRP A CA 1
ATOM 782 C C . TRP A 1 99 ? 9.541 4.661 -12.691 1.00 86.62 99 TRP A C 1
ATOM 784 O O . TRP A 1 99 ? 8.839 5.610 -13.025 1.00 86.62 99 TRP A O 1
ATOM 794 N N . LYS A 1 100 ? 10.830 4.816 -12.377 1.00 84.94 100 LYS A N 1
ATOM 795 C CA . LYS A 1 100 ? 11.503 6.128 -12.354 1.00 84.94 100 LYS A CA 1
ATOM 796 C C . LYS A 1 100 ? 12.897 6.042 -12.963 1.00 84.94 100 LYS A C 1
ATOM 798 O O . LYS A 1 100 ? 13.573 5.023 -12.839 1.00 84.94 100 LYS A O 1
ATOM 803 N N . GLU A 1 101 ? 13.349 7.133 -13.575 1.00 84.25 101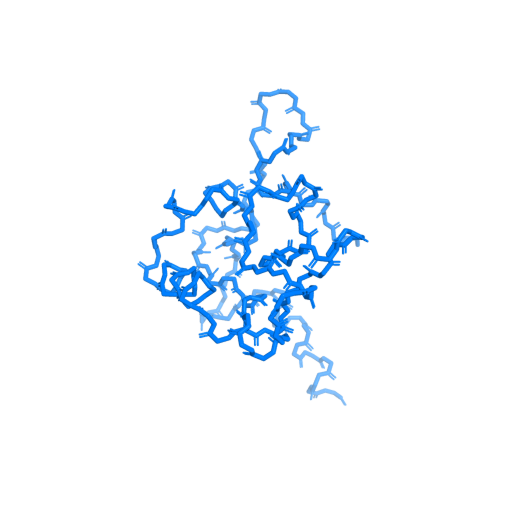 GLU A N 1
ATOM 804 C CA . GLU A 1 101 ? 14.759 7.294 -13.935 1.00 84.25 101 GLU A CA 1
ATOM 805 C C . GLU A 1 101 ? 15.618 7.444 -12.677 1.00 84.25 101 GLU A C 1
ATOM 807 O O . GLU A 1 101 ? 15.225 8.135 -11.730 1.00 84.25 101 GLU A O 1
ATOM 812 N N . GLN A 1 102 ? 16.791 6.807 -12.668 1.00 83.75 102 GLN A N 1
ATOM 813 C CA . GLN A 1 102 ? 17.715 6.824 -11.531 1.00 83.75 102 GLN A CA 1
ATOM 814 C C . GLN A 1 102 ? 19.159 7.049 -11.979 1.00 83.75 102 GLN A C 1
ATOM 816 O O . GLN A 1 102 ? 19.624 6.397 -12.919 1.00 83.75 102 GLN A O 1
ATOM 821 N N . VAL A 1 103 ? 19.895 7.858 -11.219 1.00 83.12 103 VAL A N 1
ATOM 822 C CA . VAL A 1 103 ? 21.351 8.032 -11.318 1.00 83.12 103 VAL A CA 1
ATOM 823 C C . VAL A 1 103 ? 21.966 7.501 -10.026 1.00 83.12 103 VAL A C 1
ATOM 825 O O . VAL A 1 103 ? 21.542 7.892 -8.945 1.00 83.12 103 VAL A O 1
ATOM 828 N N . LEU A 1 104 ? 22.914 6.561 -10.131 1.00 84.44 104 LEU A N 1
ATOM 829 C CA . LEU A 1 104 ? 23.546 5.894 -8.975 1.00 84.44 104 LEU A CA 1
ATOM 830 C C . LEU A 1 104 ? 22.539 5.287 -7.969 1.00 84.44 104 LEU A C 1
ATOM 832 O O . LEU A 1 104 ? 22.764 5.287 -6.767 1.00 84.44 104 LEU A O 1
ATOM 836 N N . GLY A 1 105 ? 21.397 4.794 -8.462 1.00 78.81 105 GLY A N 1
ATOM 837 C CA . GLY A 1 105 ? 20.326 4.226 -7.628 1.00 78.81 105 GLY A CA 1
ATOM 838 C C . GLY A 1 105 ? 19.384 5.260 -6.999 1.00 78.81 105 GLY A C 1
ATOM 839 O O . GLY A 1 105 ? 18.372 4.883 -6.413 1.00 78.81 105 GLY A O 1
ATOM 840 N N . ILE A 1 106 ? 19.649 6.556 -7.178 1.00 79.56 106 ILE A N 1
ATOM 841 C CA . ILE A 1 106 ? 18.824 7.647 -6.652 1.00 79.56 106 ILE A CA 1
ATOM 842 C C . ILE A 1 106 ? 17.887 8.158 -7.758 1.00 79.56 106 ILE A C 1
ATOM 844 O O . ILE A 1 106 ? 18.357 8.503 -8.847 1.00 79.56 106 ILE A O 1
ATOM 848 N N . PRO A 1 107 ? 16.562 8.240 -7.525 1.00 79.06 107 PRO A N 1
ATOM 849 C CA . PRO A 1 107 ? 15.630 8.796 -8.501 1.00 79.06 107 PRO A CA 1
ATOM 850 C C . PRO A 1 107 ? 15.977 10.240 -8.910 1.00 79.06 107 PRO A C 1
ATOM 852 O O . PRO A 1 107 ? 16.205 11.099 -8.061 1.00 79.06 107 PRO A O 1
ATOM 855 N N . VAL A 1 108 ? 15.950 10.547 -10.211 1.00 74.19 108 VAL A N 1
ATOM 856 C CA . VAL A 1 108 ? 16.428 11.836 -10.769 1.00 74.19 108 VAL A CA 1
ATOM 857 C C . VAL A 1 108 ? 15.663 13.055 -10.232 1.00 74.19 108 VAL A C 1
ATOM 859 O O . VAL A 1 108 ? 16.256 14.115 -10.033 1.00 74.19 108 VAL A O 1
ATOM 862 N N . LYS A 1 109 ? 14.358 12.921 -9.944 1.00 69.38 109 LYS A N 1
ATOM 863 C CA . LYS A 1 109 ? 13.595 13.985 -9.261 1.00 69.38 109 LYS A CA 1
ATOM 864 C C . LY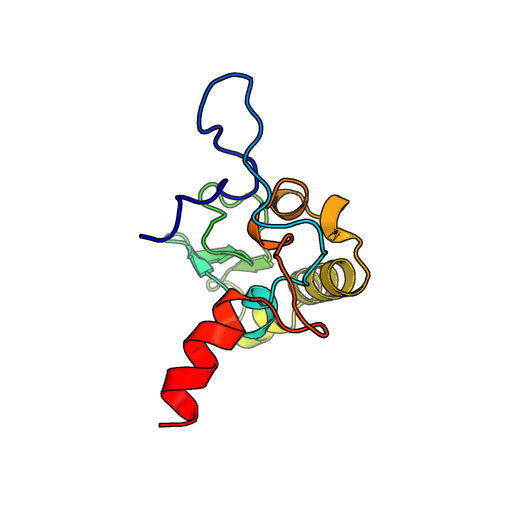S A 1 109 ? 14.162 14.274 -7.869 1.00 69.38 109 LYS A C 1
ATOM 866 O O . LYS A 1 109 ? 14.373 15.432 -7.548 1.00 69.38 109 LYS A O 1
ATOM 871 N N . SER A 1 110 ? 14.474 13.237 -7.094 1.00 67.44 110 SER A N 1
ATOM 872 C CA . SER A 1 110 ? 15.046 13.379 -5.751 1.00 67.44 110 SER A CA 1
ATOM 873 C C . SER A 1 110 ? 16.409 14.081 -5.769 1.00 67.44 110 SER A C 1
ATOM 875 O O . SER A 1 110 ? 16.703 14.842 -4.859 1.00 67.44 110 SER A O 1
ATOM 877 N N . ILE A 1 111 ? 17.210 13.910 -6.829 1.00 68.06 111 ILE A N 1
ATOM 878 C CA . ILE A 1 111 ? 18.483 14.637 -7.001 1.00 68.06 111 ILE A CA 1
ATOM 879 C C . ILE A 1 111 ? 18.258 16.139 -7.231 1.00 68.06 111 ILE A C 1
ATOM 881 O O . ILE A 1 111 ? 19.027 16.959 -6.735 1.00 68.06 111 ILE A O 1
ATOM 885 N N . LYS A 1 112 ? 17.209 16.525 -7.973 1.00 67.06 112 LYS A N 1
ATOM 886 C CA . LYS A 1 112 ? 16.848 17.946 -8.110 1.00 67.06 112 LYS A CA 1
ATOM 887 C C . LYS A 1 112 ? 16.429 18.545 -6.770 1.00 67.06 112 LYS A C 1
ATOM 889 O O . LYS A 1 112 ? 16.845 19.660 -6.482 1.00 67.06 112 LYS A O 1
ATOM 894 N N . GLU A 1 113 ? 15.681 17.795 -5.962 1.00 69.56 113 GLU A N 1
ATOM 895 C CA . GLU A 1 113 ? 15.254 18.242 -4.631 1.00 69.56 113 GLU A CA 1
ATOM 896 C C . GLU A 1 113 ? 16.418 18.331 -3.631 1.00 69.56 113 GLU A C 1
ATOM 898 O O . GLU A 1 113 ? 16.429 19.201 -2.770 1.00 69.56 113 GLU A O 1
ATOM 903 N N . LEU A 1 114 ? 17.446 17.488 -3.782 1.00 69.19 114 LEU A N 1
ATOM 904 C CA . LEU A 1 114 ? 18.677 17.522 -2.978 1.00 69.19 114 LEU A CA 1
ATOM 905 C C . LEU A 1 114 ? 19.364 18.891 -3.006 1.00 69.19 114 LEU A C 1
ATOM 907 O O . LEU A 1 114 ? 19.986 19.279 -2.023 1.00 69.19 114 LEU A O 1
ATOM 911 N N . LYS A 1 115 ? 19.212 19.646 -4.102 1.00 71.12 115 LYS A N 1
ATOM 912 C CA . LYS A 1 115 ? 19.728 21.015 -4.184 1.00 71.12 115 LYS A CA 1
ATOM 913 C C . LYS A 1 115 ? 19.120 21.928 -3.120 1.00 71.12 115 LYS A C 1
ATOM 915 O O . LYS A 1 115 ? 19.861 22.735 -2.594 1.00 71.12 115 LYS A O 1
ATOM 920 N N . TYR A 1 116 ? 17.846 21.757 -2.758 1.00 69.38 116 TYR A N 1
ATOM 921 C CA . TYR A 1 116 ? 17.191 22.554 -1.710 1.00 69.38 116 TYR A CA 1
ATOM 922 C C . TYR A 1 116 ? 17.642 22.198 -0.286 1.00 69.38 116 TYR A C 1
ATOM 924 O O . TYR A 1 116 ? 17.374 22.959 0.632 1.00 69.38 116 TYR A O 1
ATOM 932 N N . PHE A 1 117 ? 18.289 21.045 -0.090 1.00 68.00 117 PHE A N 1
ATOM 933 C CA . PHE A 1 117 ? 18.844 20.635 1.206 1.00 68.00 117 PHE A CA 1
ATOM 934 C C . PHE A 1 117 ? 20.344 20.943 1.338 1.00 68.00 117 PHE A C 1
ATOM 936 O O . PHE A 1 117 ? 20.882 20.883 2.439 1.00 68.00 117 PHE A O 1
ATOM 943 N N . LEU A 1 118 ? 21.024 21.218 0.219 1.00 68.88 118 LEU A N 1
ATOM 944 C CA . LEU A 1 118 ? 22.467 21.486 0.144 1.00 68.88 118 LEU A CA 1
ATOM 945 C C . LEU A 1 118 ? 22.802 22.975 -0.066 1.00 68.88 118 LEU A C 1
ATOM 947 O O . LEU A 1 118 ? 23.981 23.322 -0.145 1.00 68.88 118 LEU A O 1
ATOM 951 N N . THR A 1 119 ? 21.787 23.832 -0.167 1.00 56.84 119 THR A N 1
ATOM 952 C CA . THR A 1 119 ? 21.875 25.302 -0.130 1.00 56.84 119 THR A CA 1
ATOM 953 C C . THR A 1 119 ? 21.043 25.815 1.024 1.00 56.84 119 THR A C 1
ATOM 955 O O . THR A 1 119 ? 21.531 26.710 1.740 1.00 56.84 119 THR A O 1
#

Secondary structure (DSSP, 8-state):
-PPPP-TTTT--SBTTB----B-SEE---GGGGT--EE-TTSEEES-TT-SS--S--EETTTS-HHHHHTSHHHHHHHHHHHTT-GGGSTTTTT-GGGEE-EETTEEHHHHHHHHHHH-

Sequence (119 aa):
MIPPHTFGGKVEREEGKGFRRLGSKYVPCTFLWYSMSVRWDGMVVPCCVDLAGDMPVGDVNKESLLDIWNGERLMDIREKIVSKRYKEILLCSGCDILWKEQVLGIPVKSIKELKYFLT

=== Feature glossary ===
The record interleaves many kinds of information about one protein. Here is each kind framed as the question it answers.

Q: What are the backbone torsion angles?
A: φ (phi) and ψ (psi) are the two rotatable backbone dihedrals per residue: φ is the C(i-1)–N–Cα–C torsion, ψ is the N–Cα–C–N(i+1) torsion, both in degrees on (−180°, 180°]. α-helical residues cluster near (−60°, −45°); β-strand residues near (−120°, +130°). A Ramachandran plot is simply a scatter of (φ, ψ) for every residue.

Q: What is the amino-acid chain?
A: This is the polypeptide sequence — one letter per residue, N-terminus first. Length ranges from a few dozen residues for small domains to over a thousand for large multi-domain proteins.

Q: How mobile is each atom in the crystal?
A: For experimental (PDB) structures, the B-factor (temperature factor) quantifies the positional spread of each atom in the crystal — a combination of thermal vibration and static disorder — in units of Å². High B-factors mark flexible loops or poorly resolved regions; low B-factors mark the rigid, well-ordered core.

Q: Are the domains correctly placed relative to each other?
A: Predicted Aligned Error (PAE) is an AlphaFold confidence matrix: entry (i, j) is the expected error in the position of residue j, in ångströms, when the prediction is superimposed on the true structure at residue i. Low PAE within a block of residues means that block is internally rigid and well-predicted; high PAE between two blocks means their relative placement is uncertain even if each block individually is confident.

Q: How confident is the AlphaFold model at each residue?
A: pLDDT is the predicted lDDT-Cα score: AlphaFold's confidence that the local environment of each residue (all inter-atomic distances within 15 Å) is correctly placed. It is a per-residue number between 0 and 100, with higher meaning more reliable.

Q: What family and function is it annotated with?
A: Functional annotations link the protein to curated databases. InterPro entries identify conserved domains and families by matching the sequence against member-database signatures (Pfam, PROSITE, CDD, …). Gene Ontology (GO) terms describe molecular function, biological process, and cellular component in a controlled vocabulary. CATH places the structure in a hierarchical fold classification (Class/Architecture/Topology/Homologous-superfamily). The organism is the source species.

Q: How big and how compact is the whole molecule?
A: Three whole-structure scalars: the radius of gyration (RMS distance of Cα from centroid, in Å), the count of Cα–Cα contacts (pairs closer than 8 Å and separated by more than four residues in sequence — i.e. tertiary, not local, contacts), and the bounding-box dimensions. Together they distinguish compact globular folds from extended fibres or disordered chains.

Q: What known structures does this most resemble?
A: The Foldseek neighbor list gives the closest experimentally determined structures in the PDB, ranked by structural alignment. TM-score near 1 means near-identical fold; near 0.3 means only rough topology match. This is how one finds what a novel AlphaFold prediction most resembles in the solved-structure universe.

Q: Which residues are buried vs exposed?
A: SASA measures how much of the protein is reachable by solvent. It is computed by rolling a water-sized probe over the atomic surface and summing the exposed area (Å²). Per-residue SASA distinguishes core (buried, low SASA) from surface (exposed, high SASA) residues; total SASA is a whole-molecule size measure.

Q: Which residues are in helices, strands, or loops?
A: Eight-state secondary structure (DSSP): H is the canonical α-helix, G the tighter 3₁₀-helix, I the wider π-helix; E/B are β-structure, T and S are turns and bends, and '-' is everything else. DSSP derives these from the pattern of main-chain N–H···O=C hydrogen bonds, not from the sequence.

Q: Where is each backbone atom in 3D?
A: Structure coordinates are given as an mmCIF _atom_site loop: one row per atom with element, residue name, chain id, sequence number, and x/y/z position in Å. Only the four main-chain atoms per residue are included here; side chains are omitted to keep the record compact.

Q: What if only a Cα trace is available?
A: Three-state secondary structure (P-SEA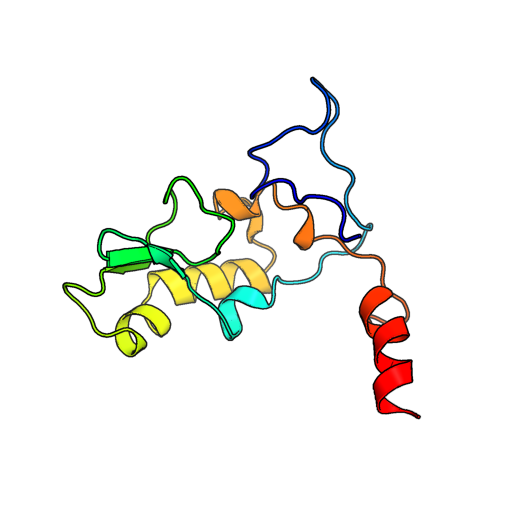) collapses the eight DSSP classes into helix (a), strand (b), and coil (c). P-SEA assigns these from Cα geometry alone — distances and angles — without requiring backbone oxygens, so it works on any Cα trace.

Q: What do the rendered images show?
A: The six renders are orthographic views along the three Cartesian axes in both directions. Representation (cartoon, sticks, or surface) and color scheme (sequence-rainbow or by-chain) vary across proteins so the training set covers all the common visualization conventions.

Q: What does the local fold look like, residue by residue?
A: Foldseek's 3Di representation compresses backbone geometry into a per-residue letter drawn from a learned twenty-state alphabet. It captures the tertiary interaction pattern around each residue — which residues are packed against it in space, regardless of where they are in sequence.

Q: What do the diagnostic plots show?
A: The contact map is a binary N×N matrix image: pixel (i, j) is dark where Cα_i and Cα_j are within 8 Å and |i−j|>4. Because the |i−j|>4 filter removes local helical contacts, off-diagonal stripes parallel to the main diagonal indicate parallel β-sheets; stripes perpendicular to it indicate antiparallel β-sheets. The Ramachandran plot scatters every residue's (φ, ψ) pair against the sterically allowed regions. The PAE heatmap renders the predicted-aligned-error matrix.